Protein AF-A0A2I0TLX4-F1 (afdb_monomer)

Sequence (152 aa):
MQGEEGPPSLEYIQAKDLFPPKELVKEEESLQVPFTVLQGEGVEYLGHANDAVIAISNYRLHIKFKDSVINQCQEWLKRLTRAIARPAKPEDLFAFAYHAWCLGVCVDEEDQHAHLCRPGDHVRYRFEMELVRMGFDLQNVWRVSDINNNYK

Foldseek 3Di:
DDDDPDDPPDPPCDVCNVPPFADEDEPDPPDDDPDDADVVKHWNYWYDDPFWIWIDIPVDIDTGGVDDDVVVVVVVVVVVCVVPPDPPDPCPDPVNVVLVVCVVPPPDDPDVVNVVVDDDPVVVVVVVVVCVVVPPDCPPDDHDDCPCVVPD

Organism: NCBI:txid1758121

Mean predicted aligned error: 15.26 Å

Nearest PDB structures (foldseek):
  3oc4-assembly1_B  TM=7.890E-01  e=1.743E+00  Enterococcus faecalis
  3oc4-assembly1_A  TM=7.783E-01  e=1.743E+00  Enterococcus faecalis
  8bja-assembly1_B  TM=5.490E-01  e=3.269E+00  Homo sapiens
  6yj6-assembly1_C  TM=4.008E-01  e=5.077E+00  Saccharomyces cerevisiae

pLDDT: mean 80.22, std 14.02, range [38.22, 96.25]

InterPro domains:
  IPR010569 Myotubularin-like, phosphatase domain [PS51339] (121-152)
  IPR030564 Myotubularin [PTHR10807] (71-152)

Secondary structure (DSSP, 8-state):
--------------HHHHSPPPPPEESSTT---SSPPPTT--EEEEEEETTEEEEEESS-EEEEESS--HHHHHHHHHHHHHHSSPPSSGGGSHHHHHHHHHHHH-SS---TTGGGSS-SHHHHHHHHHHHHHTT--TTTT----GGGTT--

Solvent-accessible surface area (backbone atoms only — not comparable to full-atom values): 9915 Å² total; per-residue (Å²): 141,80,83,84,81,72,79,88,86,67,82,81,77,48,72,58,77,80,53,64,71,63,74,65,44,58,78,48,91,87,68,70,82,93,63,88,73,56,94,93,47,38,56,40,38,38,41,80,45,101,61,29,40,40,36,34,36,85,79,46,80,46,76,48,49,78,69,88,52,75,68,56,59,55,50,48,51,52,51,49,55,60,72,72,43,79,67,92,46,78,69,72,36,66,69,46,53,50,50,53,47,49,69,74,71,50,88,85,60,92,53,74,73,59,62,78,77,49,90,53,70,70,57,54,51,51,53,55,52,48,41,56,75,73,64,60,50,63,88,83,82,45,76,92,73,72,72,56,76,78,79,100

Structure (mmCIF, N/CA/C/O backbone):
data_AF-A0A2I0TLX4-F1
#
_entry.id   AF-A0A2I0TLX4-F1
#
loop_
_atom_site.group_PDB
_atom_site.id
_atom_site.type_symbol
_atom_site.label_atom_id
_atom_site.label_alt_id
_atom_site.label_comp_id
_atom_site.label_asym_id
_atom_site.label_entity_id
_atom_site.label_seq_id
_atom_site.pdbx_PDB_ins_code
_atom_site.Cartn_x
_atom_site.Cartn_y
_atom_site.Cartn_z
_atom_site.occupancy
_atom_site.B_iso_or_equiv
_atom_site.auth_seq_id
_atom_site.auth_comp_id
_atom_site.auth_asym_id
_atom_site.auth_atom_id
_atom_site.pdbx_PDB_model_num
ATOM 1 N N . MET A 1 1 ? -41.597 29.242 -37.582 1.00 40.78 1 MET A N 1
ATOM 2 C CA . MET A 1 1 ? -40.617 29.276 -36.479 1.00 40.78 1 MET A CA 1
ATOM 3 C C . MET A 1 1 ? -40.991 28.163 -35.518 1.00 40.78 1 MET A C 1
ATOM 5 O O . MET A 1 1 ? -41.869 28.358 -34.693 1.00 40.78 1 MET A O 1
A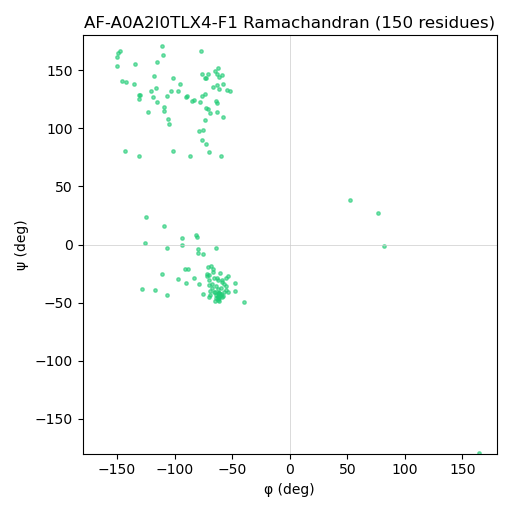TOM 9 N N . GLN A 1 2 ? -40.436 26.972 -35.728 1.00 38.22 2 GLN A N 1
ATOM 10 C CA . GLN A 1 2 ? -40.539 25.849 -34.797 1.00 38.22 2 GLN A CA 1
ATOM 11 C C . GLN A 1 2 ? -39.144 25.685 -34.205 1.00 38.22 2 GLN A C 1
ATOM 13 O O . GLN A 1 2 ? -38.181 25.554 -34.956 1.00 38.22 2 GLN A O 1
ATOM 18 N N . GLY A 1 3 ? -39.042 25.844 -32.886 1.00 46.47 3 GLY A N 1
ATOM 19 C CA . GLY A 1 3 ? -37.812 25.602 -32.147 1.00 46.47 3 GLY A CA 1
ATOM 20 C C . GLY A 1 3 ? -37.578 24.102 -32.055 1.00 46.47 3 GLY A C 1
ATOM 21 O O . GLY A 1 3 ? -38.491 23.358 -31.704 1.00 46.47 3 GLY A O 1
ATOM 22 N N . GLU A 1 4 ? -36.375 23.671 -32.408 1.00 44.84 4 GLU A N 1
ATOM 23 C CA . GLU A 1 4 ? -35.918 22.309 -32.171 1.00 44.84 4 GLU A CA 1
ATOM 24 C C . GLU A 1 4 ? -35.626 22.153 -30.671 1.00 44.84 4 GLU A C 1
ATOM 26 O O . GLU A 1 4 ? -34.650 22.699 -30.156 1.00 44.84 4 GLU A O 1
ATOM 31 N N . GLU A 1 5 ? -36.485 21.427 -29.953 1.00 53.31 5 GLU A N 1
ATOM 32 C CA . GLU A 1 5 ? -36.128 20.863 -28.650 1.00 53.31 5 GLU A CA 1
ATOM 33 C C . GLU A 1 5 ? -35.213 19.658 -28.900 1.00 53.31 5 GLU A C 1
ATOM 35 O O . GLU A 1 5 ? -35.663 18.564 -29.245 1.00 53.31 5 GLU A O 1
ATOM 40 N N . GLY A 1 6 ? -33.902 19.878 -28.780 1.00 55.94 6 GLY A N 1
ATOM 41 C CA . GLY A 1 6 ? -32.932 18.788 -28.701 1.00 55.94 6 GLY A CA 1
ATOM 42 C C . GLY A 1 6 ? -33.185 17.924 -27.454 1.00 55.94 6 GLY A C 1
ATOM 43 O O . GLY A 1 6 ? -33.700 18.428 -26.453 1.00 55.94 6 GLY A O 1
ATOM 44 N N . PRO A 1 7 ? -32.839 16.624 -27.480 1.00 51.38 7 PRO A N 1
ATOM 45 C CA . PRO A 1 7 ? -33.077 15.739 -26.345 1.00 51.38 7 PRO A CA 1
ATOM 46 C C . PRO A 1 7 ? -32.270 16.211 -25.122 1.00 51.38 7 PRO A C 1
ATOM 48 O O . PRO A 1 7 ? -31.156 16.718 -25.288 1.00 51.38 7 PRO A O 1
ATOM 51 N N . PRO A 1 8 ? -32.779 16.041 -23.887 1.00 50.00 8 PRO A N 1
ATOM 52 C CA . PRO A 1 8 ? -32.067 16.460 -22.689 1.00 50.00 8 PRO A CA 1
ATOM 53 C C . PRO A 1 8 ? -30.893 15.505 -22.435 1.00 50.00 8 PRO A C 1
ATOM 55 O O . PRO A 1 8 ? -31.016 14.526 -21.707 1.00 50.00 8 PRO A O 1
ATOM 58 N N . SER A 1 9 ? -29.737 15.761 -23.051 1.00 61.06 9 SER A N 1
ATOM 59 C CA . SER A 1 9 ? -28.506 15.014 -22.781 1.00 61.06 9 SER A CA 1
ATOM 60 C C . SER A 1 9 ? -27.765 15.635 -21.597 1.00 61.06 9 SER A C 1
ATOM 62 O O . SER A 1 9 ? -26.774 16.345 -21.755 1.00 61.06 9 SER A O 1
ATOM 64 N N . LEU A 1 10 ? -28.266 15.373 -20.399 1.00 55.44 10 LEU A N 1
ATOM 65 C CA . LEU A 1 10 ? -27.486 15.439 -19.168 1.00 55.44 10 LEU A CA 1
ATOM 66 C C . LEU A 1 10 ? -27.994 14.306 -18.285 1.00 55.44 10 LEU A C 1
ATOM 68 O O . LEU A 1 10 ? -28.835 14.496 -17.409 1.00 55.44 10 LEU A O 1
ATOM 72 N N . GLU A 1 11 ? -27.511 13.094 -18.552 1.00 60.41 11 GLU A N 1
ATOM 73 C CA . GLU A 1 11 ? -27.545 12.054 -17.532 1.00 60.41 11 GLU A CA 1
ATOM 74 C C . GLU A 1 11 ? -26.778 12.601 -16.324 1.00 60.41 11 GLU A C 1
ATOM 76 O O . GLU A 1 11 ? -25.568 12.825 -16.375 1.00 60.41 11 GLU A O 1
ATOM 81 N N . TYR A 1 12 ? -27.506 12.897 -15.249 1.00 62.47 12 TYR A N 1
ATOM 82 C CA . TYR A 1 12 ? -26.925 13.271 -13.968 1.00 62.47 12 TYR A CA 1
ATOM 83 C C . TYR A 1 12 ? -26.272 12.028 -13.368 1.00 62.47 12 TYR A C 1
ATOM 85 O O . TYR A 1 12 ? -26.858 11.365 -12.515 1.00 62.47 12 TYR A O 1
ATOM 93 N N . ILE A 1 13 ? -25.071 11.692 -13.837 1.00 62.94 13 ILE A N 1
ATOM 94 C CA . ILE A 1 13 ? -24.266 10.637 -13.231 1.00 62.94 13 ILE A CA 1
ATOM 95 C C . ILE A 1 13 ? -23.942 11.098 -11.809 1.00 62.94 13 ILE A C 1
ATOM 97 O O . ILE A 1 13 ? -23.251 12.102 -11.608 1.00 62.94 13 ILE A O 1
ATOM 101 N N . GLN A 1 14 ? -24.470 10.400 -10.805 1.00 65.31 14 GLN A N 1
ATOM 102 C CA . GLN A 1 14 ? -24.154 10.720 -9.422 1.00 65.31 14 GLN A CA 1
ATOM 103 C C . GLN A 1 14 ? -22.747 10.196 -9.122 1.00 65.31 14 GLN A C 1
ATOM 105 O O . GLN A 1 14 ? -22.336 9.156 -9.626 1.00 65.31 14 GLN A O 1
ATOM 110 N N . ALA A 1 15 ? -21.988 10.881 -8.263 1.00 67.25 15 ALA A N 1
ATOM 111 C CA . ALA A 1 15 ? -20.629 10.446 -7.917 1.00 67.25 15 ALA A CA 1
ATOM 112 C C . ALA A 1 15 ? -20.576 8.996 -7.382 1.00 67.25 15 ALA A C 1
ATOM 114 O O . ALA A 1 15 ? -19.595 8.295 -7.608 1.00 67.25 15 ALA A O 1
ATOM 115 N N . LYS A 1 16 ? -21.657 8.528 -6.739 1.00 67.31 16 LYS A N 1
ATOM 116 C CA . LYS A 1 16 ? -21.827 7.135 -6.286 1.00 67.31 16 LYS A CA 1
ATOM 117 C C . LYS A 1 16 ? -21.942 6.117 -7.432 1.00 67.31 16 LYS A C 1
ATOM 119 O O . LYS A 1 16 ? -21.666 4.947 -7.214 1.00 67.31 16 LYS A O 1
ATOM 124 N N . ASP A 1 17 ? -22.362 6.555 -8.618 1.00 71.75 17 ASP A N 1
ATOM 125 C CA . ASP A 1 17 ? -22.519 5.705 -9.801 1.00 71.75 17 ASP A CA 1
ATOM 126 C C . ASP A 1 17 ? -21.168 5.540 -10.520 1.00 71.75 17 ASP A C 1
ATOM 128 O O . ASP A 1 17 ? -20.904 4.503 -11.120 1.00 71.75 17 ASP A O 1
ATOM 132 N N . LEU A 1 18 ? -20.278 6.538 -10.405 1.00 73.19 18 LEU A N 1
ATOM 133 C CA . LEU A 1 18 ? -18.884 6.455 -10.867 1.00 73.19 18 LEU A CA 1
ATOM 134 C C . LEU A 1 18 ? -17.991 5.677 -9.897 1.00 73.19 18 LEU A C 1
ATOM 136 O O . LEU A 1 18 ? -17.052 5.007 -10.320 1.00 73.19 18 LEU A O 1
ATOM 140 N N . PHE 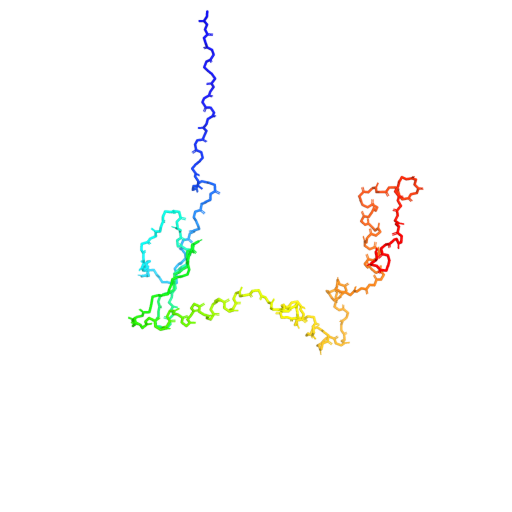A 1 19 ? -18.274 5.784 -8.598 1.00 71.69 19 PHE A N 1
ATOM 141 C CA . PHE A 1 19 ? -17.491 5.170 -7.531 1.00 71.69 19 PHE A CA 1
ATOM 142 C C . PHE A 1 19 ? -18.426 4.429 -6.568 1.00 71.69 19 PHE A C 1
ATOM 144 O O . PHE A 1 19 ? -18.728 4.946 -5.485 1.00 71.69 19 PHE A O 1
ATOM 151 N N . PRO A 1 20 ? -18.921 3.239 -6.956 1.00 78.06 20 PRO A N 1
ATOM 152 C CA . PRO A 1 20 ? -19.797 2.459 -6.097 1.00 78.06 20 PRO A CA 1
ATOM 153 C C . PRO A 1 20 ? -19.058 2.075 -4.804 1.00 78.06 20 PRO A C 1
ATOM 155 O O . PRO A 1 20 ? -17.909 1.622 -4.870 1.00 78.06 20 PRO A O 1
ATOM 158 N N . PRO A 1 21 ? -19.684 2.244 -3.622 1.00 79.44 21 PRO A N 1
ATOM 159 C CA . PRO A 1 21 ? -19.119 1.754 -2.374 1.00 79.44 21 PRO A CA 1
ATOM 160 C C . PRO A 1 21 ? -18.901 0.247 -2.465 1.00 79.44 21 PRO A C 1
ATOM 162 O O . PRO A 1 21 ? -19.763 -0.478 -2.968 1.00 79.44 21 PRO A O 1
ATOM 165 N N . LYS A 1 22 ? -17.765 -0.233 -1.955 1.00 86.88 22 LYS A N 1
ATOM 166 C CA . LYS A 1 22 ? -17.573 -1.673 -1.796 1.00 86.88 22 LYS A CA 1
ATOM 167 C C . LYS A 1 22 ? -18.572 -2.214 -0.781 1.00 86.88 22 LYS A C 1
ATOM 169 O O . LYS A 1 22 ? -18.961 -1.516 0.157 1.00 86.88 22 LYS A O 1
ATOM 174 N N . GLU A 1 23 ? -18.964 -3.463 -0.979 1.00 90.94 23 GLU A N 1
ATOM 175 C CA . GLU A 1 23 ? -19.798 -4.174 -0.022 1.00 90.94 23 GLU A CA 1
ATOM 176 C C . GLU A 1 23 ? -19.051 -4.336 1.308 1.00 90.94 23 GLU A C 1
ATOM 178 O O . GLU A 1 23 ? -17.852 -4.625 1.333 1.00 90.94 23 GLU A O 1
ATOM 183 N N . LEU A 1 24 ? -19.760 -4.113 2.413 1.00 94.31 24 LEU A N 1
ATOM 184 C CA . LEU A 1 24 ? -19.207 -4.260 3.752 1.00 94.31 24 LEU A CA 1
ATOM 185 C C . LEU A 1 24 ? -19.016 -5.743 4.070 1.00 94.31 24 LEU A C 1
ATOM 187 O O . LEU A 1 24 ? -19.989 -6.482 4.204 1.00 94.31 24 LEU A O 1
ATOM 191 N N . VAL A 1 25 ? -17.769 -6.151 4.285 1.00 96.19 25 VAL A N 1
ATOM 192 C CA . VAL A 1 25 ? -17.435 -7.487 4.784 1.00 96.19 25 VAL A CA 1
ATOM 193 C C . VAL A 1 25 ? -17.392 -7.463 6.309 1.00 96.19 25 VAL A C 1
ATOM 195 O O . VAL A 1 25 ? -16.688 -6.645 6.905 1.00 96.19 25 VAL A O 1
ATOM 198 N N . LYS A 1 26 ? -18.130 -8.369 6.954 1.00 95.88 26 LYS A N 1
ATOM 199 C CA . LYS A 1 26 ? -18.105 -8.558 8.409 1.00 95.88 26 LYS A CA 1
ATOM 200 C C . LYS A 1 26 ? -17.577 -9.946 8.754 1.00 95.88 26 LYS A C 1
ATOM 202 O O . LYS A 1 26 ? -18.030 -10.926 8.173 1.00 95.88 26 LYS A O 1
ATOM 207 N N . GLU A 1 27 ? -16.677 -10.034 9.730 1.00 94.31 27 GLU A N 1
ATOM 208 C CA . GLU A 1 27 ? -16.272 -11.326 10.312 1.00 94.31 27 GLU A CA 1
ATOM 209 C C . GLU A 1 27 ? -17.417 -11.990 11.094 1.00 94.31 27 GLU A C 1
ATOM 211 O O . GLU A 1 27 ? -17.552 -13.210 11.081 1.00 94.31 27 GLU A O 1
ATOM 216 N N . GLU A 1 28 ? -18.264 -11.185 11.744 1.00 91.94 28 GLU A N 1
ATOM 217 C CA . GLU A 1 28 ? -19.448 -11.636 12.478 1.00 91.94 28 GLU A CA 1
ATOM 218 C C . GLU A 1 28 ? -20.656 -10.743 12.172 1.00 91.94 28 GLU A C 1
ATOM 220 O O . GLU A 1 28 ? -20.559 -9.514 12.175 1.00 91.94 28 GLU A O 1
ATOM 225 N N . GLU A 1 29 ? -21.830 -11.348 11.982 1.00 92.44 29 GLU A N 1
ATOM 226 C CA . GLU A 1 29 ? -23.066 -10.626 11.633 1.00 92.44 29 GLU A CA 1
ATOM 227 C C . GLU A 1 29 ? -23.515 -9.641 12.731 1.00 92.44 29 GLU A C 1
ATOM 229 O O . GLU A 1 29 ? -24.123 -8.602 12.462 1.00 92.44 29 GLU A O 1
ATOM 234 N N . SER A 1 30 ? -23.167 -9.952 13.982 1.00 92.25 30 SER A N 1
ATOM 235 C CA . SER A 1 30 ? -23.468 -9.149 15.170 1.00 92.25 30 SER A CA 1
ATOM 236 C C . SER A 1 30 ? -22.732 -7.800 15.188 1.00 92.25 30 SER A C 1
ATOM 238 O O . SER A 1 30 ? -23.176 -6.870 15.870 1.00 92.25 30 SER A O 1
ATOM 240 N N . LEU A 1 31 ? -21.632 -7.666 14.434 1.00 93.38 31 LEU A N 1
ATOM 241 C CA . LEU A 1 31 ? -20.790 -6.476 14.436 1.00 93.38 31 LEU A CA 1
ATOM 242 C C . LEU A 1 31 ? -21.518 -5.260 13.859 1.00 93.38 31 LEU A C 1
ATOM 244 O O . LEU A 1 31 ? -22.151 -5.294 12.797 1.00 93.38 31 LEU A O 1
ATOM 248 N N . GLN A 1 32 ? -21.357 -4.144 14.568 1.00 93.44 32 GLN A N 1
ATOM 249 C CA . GLN A 1 32 ? -21.895 -2.840 14.204 1.00 93.44 32 GLN A CA 1
ATOM 250 C C . GLN A 1 32 ? -20.761 -1.846 13.989 1.00 93.44 32 GLN A C 1
ATOM 252 O O . GLN A 1 32 ? -19.750 -1.875 14.697 1.00 93.44 32 GLN A O 1
ATOM 257 N N . VAL A 1 33 ? -20.952 -0.934 13.035 1.00 93.81 33 VAL A N 1
ATOM 258 C CA . VAL A 1 33 ? -19.994 0.143 12.778 1.00 93.81 33 VAL A CA 1
ATOM 259 C C . VAL A 1 33 ? -19.904 1.035 14.028 1.00 93.81 33 VAL A C 1
ATOM 261 O O . VAL A 1 33 ? -20.918 1.585 14.457 1.00 93.81 33 VAL A O 1
ATOM 264 N N . PRO A 1 34 ? -18.715 1.203 14.638 1.00 91.94 34 PRO A N 1
ATOM 265 C CA . PRO A 1 34 ? -18.586 1.865 15.938 1.00 91.94 34 PRO A CA 1
ATOM 266 C C . PRO A 1 34 ? -18.570 3.404 15.888 1.00 91.94 34 PRO A C 1
ATOM 268 O O . PRO A 1 34 ? -18.293 4.040 16.906 1.00 91.94 34 PRO A O 1
ATOM 271 N N . PHE A 1 35 ? -18.837 4.010 14.731 1.00 92.50 35 PHE A N 1
ATOM 272 C CA . PHE A 1 35 ? -18.783 5.453 14.500 1.00 92.50 35 PHE A CA 1
ATOM 273 C C . PHE A 1 35 ? -19.774 5.881 13.419 1.00 92.50 35 PHE A C 1
ATOM 275 O O . PHE A 1 35 ? -20.200 5.088 12.583 1.00 92.50 35 PHE A O 1
ATOM 282 N N . THR A 1 36 ? -20.087 7.173 13.397 1.00 95.06 36 THR A N 1
ATOM 283 C CA . THR A 1 36 ? -20.844 7.784 12.304 1.00 95.06 36 THR A CA 1
ATOM 284 C C . THR A 1 36 ? -19.940 7.983 11.089 1.00 95.06 36 THR A C 1
ATOM 286 O O . THR A 1 36 ? -18.858 8.573 11.209 1.00 95.06 36 THR A O 1
ATOM 289 N N . VAL A 1 37 ? -20.380 7.496 9.928 1.00 93.44 37 VAL A N 1
ATOM 290 C CA . VAL A 1 37 ? -19.686 7.674 8.643 1.00 93.44 37 VAL A CA 1
ATOM 291 C C . VAL A 1 37 ? -19.822 9.110 8.131 1.00 93.44 37 VAL A C 1
ATOM 293 O O . VAL A 1 37 ? -20.857 9.752 8.314 1.00 93.44 37 VAL A O 1
ATOM 296 N N . LEU A 1 38 ? -18.765 9.624 7.504 1.00 92.56 38 LEU A N 1
ATOM 297 C CA . LEU A 1 38 ? -18.774 10.904 6.796 1.00 92.56 38 LEU A CA 1
ATOM 298 C C . LEU A 1 38 ? -19.474 10.782 5.431 1.00 92.56 38 LEU A C 1
ATOM 300 O O . LEU A 1 38 ? -19.710 9.689 4.917 1.00 92.56 38 LEU A O 1
ATOM 304 N N . GLN A 1 39 ? -19.790 11.916 4.804 1.00 87.69 39 GLN A N 1
ATOM 305 C CA . GLN A 1 39 ? -20.352 11.914 3.453 1.00 87.69 39 GLN A CA 1
ATOM 306 C C . GLN A 1 39 ? -19.340 11.336 2.450 1.00 87.69 39 GLN A C 1
ATOM 308 O O . GLN A 1 39 ? -18.222 11.831 2.337 1.00 87.69 39 GLN A O 1
ATOM 313 N N . GLY A 1 40 ? -19.745 10.289 1.724 1.00 86.75 40 GLY A N 1
ATOM 314 C CA . GLY A 1 40 ? -18.870 9.551 0.803 1.00 86.75 40 GLY A CA 1
ATOM 315 C C . GLY A 1 40 ? -17.975 8.504 1.478 1.00 86.75 40 GLY A C 1
ATOM 316 O O . GLY A 1 40 ? -17.238 7.802 0.786 1.00 86.75 40 GLY A O 1
ATOM 317 N N . GLU A 1 41 ? -18.046 8.364 2.804 1.00 92.06 41 GLU A N 1
ATOM 318 C CA . GLU A 1 41 ? -17.344 7.308 3.526 1.00 92.06 41 GLU A CA 1
ATOM 319 C C . GLU A 1 41 ? -18.157 6.004 3.500 1.00 92.06 41 GLU A C 1
ATOM 321 O O . GLU A 1 41 ? -19.311 5.968 3.925 1.00 92.06 41 GLU A O 1
ATOM 326 N N . GLY A 1 42 ? -17.536 4.925 3.025 1.00 92.19 42 GLY A N 1
ATOM 327 C CA . GLY A 1 42 ? -18.076 3.567 3.043 1.00 92.19 42 GLY A CA 1
ATOM 328 C C . GLY A 1 42 ? -17.179 2.657 3.874 1.00 92.19 42 GLY A C 1
ATOM 329 O O . GLY A 1 42 ? -15.969 2.617 3.650 1.00 92.19 42 GLY A O 1
ATOM 330 N N . VAL A 1 43 ? -17.754 1.946 4.848 1.00 94.88 43 VAL A N 1
ATOM 331 C CA . VAL A 1 43 ? -17.025 0.926 5.617 1.00 94.88 43 VAL A CA 1
ATOM 332 C C . VAL A 1 43 ? -16.923 -0.333 4.764 1.00 94.88 43 VAL A C 1
ATOM 334 O O . VAL A 1 43 ? -17.941 -0.862 4.334 1.00 94.88 43 VAL A O 1
ATOM 337 N N . GLU A 1 44 ? -15.700 -0.790 4.522 1.00 95.25 44 GLU A N 1
ATOM 338 C CA . GLU A 1 44 ? -15.396 -1.950 3.680 1.00 95.25 44 GLU A CA 1
ATOM 339 C C . GLU A 1 44 ? -15.191 -3.219 4.520 1.00 95.25 44 GLU A C 1
ATOM 341 O O . GLU A 1 44 ? -15.485 -4.317 4.056 1.00 95.25 44 GLU A O 1
ATOM 346 N N . TYR A 1 45 ? -14.709 -3.081 5.763 1.00 96.12 45 TYR A N 1
ATOM 347 C CA . TYR A 1 45 ? -14.410 -4.219 6.634 1.00 96.12 45 TYR A CA 1
ATOM 348 C C . TYR A 1 45 ? -14.762 -3.963 8.100 1.00 96.12 45 TYR A C 1
ATOM 350 O O . TYR A 1 45 ? -14.468 -2.889 8.632 1.00 96.12 45 TYR A O 1
ATOM 358 N N . LEU A 1 46 ? -15.309 -4.981 8.765 1.00 96.25 46 LEU A N 1
ATOM 359 C CA . LEU A 1 46 ? -15.482 -5.067 10.214 1.00 96.25 46 LEU A CA 1
ATOM 360 C C . LEU A 1 46 ? -14.964 -6.407 10.735 1.00 96.25 46 LEU A C 1
ATOM 362 O O . LEU A 1 46 ? -15.400 -7.462 10.279 1.00 96.25 46 LEU A O 1
ATOM 366 N N . GLY A 1 47 ? -14.104 -6.350 11.748 1.00 94.19 47 GLY A N 1
ATOM 367 C CA . GLY A 1 47 ? -13.556 -7.538 12.391 1.00 94.19 47 GLY A CA 1
ATOM 368 C C . GLY A 1 47 ? -13.272 -7.355 13.873 1.00 94.19 47 GLY A C 1
ATOM 369 O O . GLY A 1 47 ? -13.246 -6.234 14.399 1.00 94.19 47 GLY A O 1
ATOM 370 N N . HIS A 1 48 ? -13.047 -8.475 14.546 1.00 89.38 48 HIS A N 1
ATOM 371 C CA . HIS A 1 48 ? -12.632 -8.523 15.935 1.00 89.38 48 HIS A CA 1
ATOM 372 C C . HIS A 1 48 ? -11.111 -8.644 16.052 1.00 89.38 48 HIS A C 1
ATOM 374 O O . HIS A 1 48 ? -10.446 -9.415 15.372 1.00 89.38 48 HIS A O 1
ATOM 380 N N . ALA A 1 49 ? -10.555 -7.901 17.000 1.00 83.06 49 ALA A N 1
ATOM 381 C CA . ALA A 1 49 ? -9.283 -8.223 17.625 1.00 83.06 49 ALA A CA 1
ATOM 382 C C . ALA A 1 49 ? -9.556 -8.645 19.075 1.00 83.06 49 ALA A C 1
ATOM 384 O O . ALA A 1 49 ? -10.622 -8.331 19.609 1.00 83.06 49 ALA A O 1
ATOM 385 N N . ASN A 1 50 ? -8.595 -9.310 19.729 1.00 81.69 50 ASN A N 1
ATOM 386 C CA . ASN A 1 50 ? -8.751 -9.851 21.092 1.00 81.69 50 ASN A CA 1
ATOM 387 C C . ASN A 1 50 ? -9.532 -8.906 22.034 1.00 81.69 50 ASN A C 1
ATOM 389 O O . ASN A 1 50 ? -10.549 -9.297 22.617 1.00 81.69 50 ASN A O 1
ATOM 393 N N . ASP A 1 51 ? -9.135 -7.629 22.068 1.00 84.94 51 ASP A N 1
ATOM 394 C CA . ASP A 1 51 ? -9.743 -6.597 22.916 1.00 84.94 51 ASP A CA 1
ATOM 395 C C . ASP A 1 51 ? -10.233 -5.369 22.142 1.00 84.94 51 ASP A C 1
ATOM 397 O O . ASP A 1 51 ? -10.366 -4.283 22.710 1.00 84.94 51 ASP A O 1
ATOM 401 N N . ALA A 1 52 ? -10.514 -5.512 20.845 1.00 86.75 52 ALA A N 1
ATOM 402 C CA . ALA A 1 52 ? -11.000 -4.401 20.036 1.00 86.75 52 ALA A CA 1
ATOM 403 C C . ALA A 1 52 ? -11.935 -4.834 18.904 1.00 86.75 52 ALA A C 1
ATOM 405 O O . ALA A 1 52 ? -12.006 -5.995 18.516 1.00 86.75 52 ALA A O 1
ATOM 406 N N . VAL A 1 53 ? -12.640 -3.857 18.352 1.00 90.81 53 VAL A N 1
ATOM 407 C CA . VAL A 1 53 ? -13.288 -3.947 17.045 1.00 90.81 53 VAL A CA 1
ATOM 408 C C . VAL A 1 53 ? -12.474 -3.098 16.079 1.00 90.81 53 VAL A C 1
ATOM 410 O O . VAL A 1 53 ? -12.197 -1.929 16.364 1.00 90.81 53 VAL A O 1
ATOM 413 N N . ILE A 1 54 ? -12.085 -3.685 14.952 1.00 91.94 54 ILE A N 1
ATOM 414 C CA . ILE A 1 54 ? -11.402 -2.997 13.860 1.00 91.94 54 ILE A CA 1
ATOM 415 C C . ILE A 1 54 ? -12.417 -2.748 12.752 1.00 91.94 54 ILE A C 1
ATOM 417 O O . ILE A 1 54 ? -13.150 -3.644 12.343 1.00 91.94 54 ILE A O 1
ATOM 421 N N . ALA A 1 55 ? -12.441 -1.519 12.259 1.00 94.38 55 ALA A N 1
ATOM 422 C CA . ALA A 1 55 ? -13.271 -1.103 11.147 1.00 94.38 55 ALA A CA 1
ATOM 423 C C . ALA A 1 55 ? -12.403 -0.369 10.123 1.00 94.38 55 ALA A C 1
ATOM 425 O O . ALA A 1 55 ? -11.670 0.557 10.480 1.00 94.38 55 ALA A O 1
ATOM 426 N N . ILE A 1 56 ? -12.486 -0.774 8.860 1.00 94.31 56 ILE A N 1
ATOM 427 C CA . ILE A 1 56 ? -11.756 -0.151 7.752 1.00 94.31 56 ILE A CA 1
ATOM 428 C C . ILE A 1 56 ? -12.783 0.465 6.816 1.00 94.31 56 ILE A C 1
ATOM 430 O O . ILE A 1 56 ? -13.664 -0.234 6.321 1.00 94.31 56 ILE A O 1
ATOM 434 N N . SER A 1 57 ? -12.675 1.766 6.577 1.00 94.25 57 SER A N 1
ATOM 435 C CA . SER A 1 57 ? -13.415 2.467 5.531 1.00 94.25 57 SER A CA 1
ATOM 436 C C . SER A 1 57 ? -12.482 2.927 4.418 1.00 94.25 57 SER A C 1
ATOM 438 O O . SER A 1 57 ? -11.258 2.926 4.564 1.00 94.25 57 SER A O 1
ATOM 440 N N . ASN A 1 58 ? -13.069 3.400 3.324 1.00 90.69 58 ASN A N 1
ATOM 441 C CA . ASN A 1 58 ? -12.351 4.109 2.262 1.00 90.69 58 ASN A CA 1
ATOM 442 C C . ASN A 1 58 ? -11.720 5.447 2.717 1.00 90.69 58 ASN A C 1
ATOM 444 O O . ASN A 1 58 ? -11.055 6.108 1.921 1.00 90.69 58 ASN A O 1
ATOM 448 N N . TYR A 1 59 ? -11.930 5.860 3.972 1.00 90.69 59 TYR A N 1
ATOM 449 C CA . TYR A 1 59 ? -11.397 7.096 4.542 1.00 90.6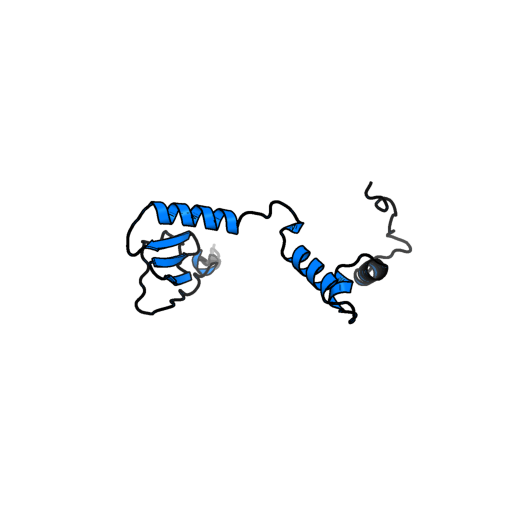9 59 TYR A CA 1
ATOM 450 C C . TYR A 1 59 ? -10.440 6.857 5.718 1.00 90.69 59 TYR A C 1
ATOM 452 O O . TYR A 1 59 ? -9.438 7.561 5.851 1.00 90.69 59 TYR A O 1
ATOM 460 N N . ARG A 1 60 ? -10.728 5.887 6.596 1.00 90.88 60 ARG A N 1
ATOM 461 C CA . ARG A 1 60 ? -9.972 5.676 7.838 1.00 90.88 60 ARG A CA 1
ATOM 462 C C . ARG A 1 60 ? -9.951 4.224 8.290 1.00 90.88 60 ARG A C 1
ATOM 464 O O . ARG A 1 60 ? -10.891 3.460 8.095 1.00 90.88 60 ARG A O 1
ATOM 471 N N . LEU A 1 61 ? -8.891 3.901 9.019 1.00 88.69 61 LEU A N 1
ATOM 472 C CA . LEU A 1 61 ? -8.861 2.779 9.944 1.00 88.69 61 LEU A CA 1
ATOM 473 C C . LEU A 1 61 ? -9.333 3.262 11.319 1.00 88.69 61 LEU A C 1
ATOM 475 O O . LEU A 1 61 ? -8.790 4.224 11.864 1.00 88.69 61 LEU A O 1
ATOM 479 N N . HIS A 1 62 ? -10.310 2.574 11.897 1.00 88.25 62 HIS A N 1
ATOM 480 C CA . HIS A 1 62 ? -10.808 2.830 13.240 1.00 88.25 62 HIS A CA 1
ATOM 481 C C . HIS A 1 62 ? -10.638 1.586 14.111 1.00 88.25 62 HIS A C 1
ATOM 483 O O . HIS A 1 62 ? -11.022 0.486 13.720 1.00 88.25 62 HIS A O 1
ATOM 489 N N . ILE A 1 63 ? -10.091 1.771 15.311 1.00 87.38 63 ILE A N 1
ATOM 490 C CA . ILE A 1 63 ? -9.902 0.704 16.294 1.00 87.38 63 ILE A CA 1
ATOM 491 C C . ILE A 1 63 ? -10.623 1.123 17.573 1.00 87.38 63 ILE A C 1
ATOM 493 O O . ILE A 1 63 ? -10.238 2.104 18.211 1.00 87.38 63 ILE A O 1
ATOM 497 N N . LYS A 1 64 ? -11.674 0.386 17.941 1.00 85.69 64 LYS A N 1
ATOM 498 C CA . LYS A 1 64 ? -12.426 0.592 19.181 1.00 85.69 64 LYS A CA 1
ATOM 499 C C . LYS A 1 64 ? -12.059 -0.491 20.184 1.00 85.69 64 LYS A C 1
ATOM 501 O O . LYS A 1 64 ? -12.525 -1.619 20.062 1.00 85.69 64 LYS A O 1
ATOM 506 N N . PHE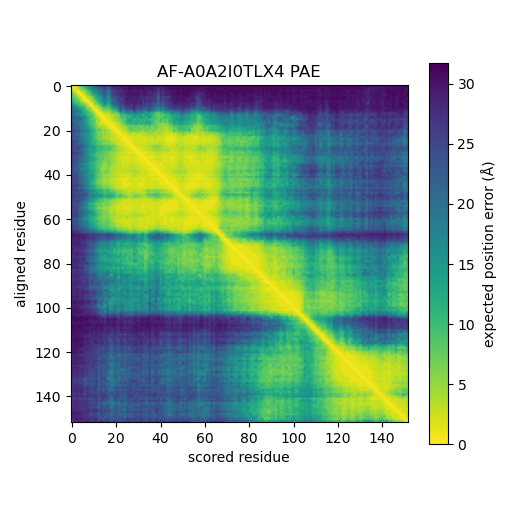 A 1 65 ? -11.248 -0.143 21.175 1.00 84.00 65 PHE A N 1
ATOM 507 C CA . PHE A 1 65 ? -10.921 -1.043 22.281 1.00 84.00 65 PHE A CA 1
ATOM 508 C C . PHE A 1 65 ? -12.124 -1.244 23.210 1.00 84.00 65 PHE A C 1
ATOM 510 O O . PHE A 1 65 ? -12.919 -0.319 23.399 1.00 84.00 65 PHE A O 1
ATOM 517 N N . LYS A 1 66 ? -12.250 -2.444 23.790 1.00 80.38 66 LYS A N 1
ATOM 518 C CA . LYS A 1 66 ? -13.237 -2.745 24.844 1.00 80.38 66 LYS A CA 1
ATOM 519 C C . LYS A 1 66 ? -13.013 -1.837 26.057 1.00 80.38 66 LYS A C 1
ATOM 521 O O . LYS A 1 66 ? -13.965 -1.236 26.546 1.00 80.38 66 LYS A O 1
ATOM 526 N N . ASP A 1 67 ? -11.746 -1.650 26.428 1.00 78.44 67 ASP A N 1
ATOM 527 C CA . ASP A 1 67 ? -11.309 -0.722 27.468 1.00 78.44 67 ASP A CA 1
ATOM 528 C C . ASP A 1 67 ? -10.577 0.471 26.842 1.00 78.44 67 ASP A C 1
ATOM 530 O O . ASP A 1 67 ? -9.513 0.344 26.230 1.00 78.44 67 ASP A O 1
ATOM 534 N N . SER A 1 68 ? -11.165 1.662 26.969 1.00 67.06 68 SER A N 1
ATOM 535 C CA . SER A 1 68 ? -10.649 2.879 26.341 1.00 67.06 68 SER A CA 1
ATOM 536 C C . SER A 1 68 ? -9.431 3.428 27.088 1.00 67.06 68 SER A C 1
ATOM 538 O O . SER A 1 68 ? -9.558 4.304 27.945 1.00 67.06 68 SER A O 1
ATOM 540 N N . VAL A 1 69 ? -8.230 2.989 26.707 1.00 65.69 69 VAL A N 1
ATOM 541 C CA . VAL A 1 69 ? -6.986 3.679 27.074 1.00 65.69 69 VAL A CA 1
ATOM 542 C C . VAL A 1 69 ? -6.462 4.412 25.841 1.00 65.69 69 VAL A C 1
ATOM 544 O O . VAL A 1 69 ? -5.957 3.785 24.914 1.00 65.69 69 VAL A O 1
ATOM 547 N N . ILE A 1 70 ? -6.554 5.747 25.835 1.00 68.19 70 ILE A N 1
ATOM 548 C CA . ILE A 1 70 ? -6.100 6.637 24.741 1.00 68.19 70 ILE A CA 1
ATOM 549 C C . ILE A 1 70 ? -4.679 6.285 24.251 1.00 68.19 70 ILE A C 1
ATOM 551 O O . ILE A 1 70 ? -4.390 6.364 23.055 1.00 68.19 70 ILE A O 1
ATOM 555 N N . ASN A 1 71 ? -3.817 5.814 25.157 1.00 71.56 71 ASN A N 1
ATOM 556 C CA . ASN A 1 71 ? -2.449 5.386 24.856 1.00 71.56 71 ASN A CA 1
ATOM 557 C C . ASN A 1 71 ? -2.377 4.254 23.814 1.00 71.56 71 ASN A C 1
ATOM 559 O O . ASN A 1 71 ? -1.435 4.214 23.026 1.00 71.56 71 ASN A O 1
ATOM 563 N N . GLN A 1 72 ? -3.364 3.351 23.767 1.00 74.69 72 GLN A N 1
ATOM 564 C CA . GLN A 1 72 ? -3.357 2.223 22.829 1.00 74.69 72 GLN A CA 1
ATOM 565 C C . GLN A 1 72 ? -3.561 2.695 21.385 1.00 74.69 72 GLN A C 1
ATOM 567 O O . GLN A 1 72 ? -2.822 2.279 20.494 1.00 74.69 72 GLN A O 1
ATOM 572 N N . CYS A 1 73 ? -4.498 3.616 21.145 1.00 74.00 73 CYS A N 1
ATOM 573 C CA . CYS A 1 73 ? -4.743 4.158 19.805 1.00 74.00 73 CYS A CA 1
ATOM 574 C C . CYS A 1 73 ? -3.520 4.903 19.252 1.00 74.00 73 CYS A C 1
ATOM 576 O O . CYS A 1 73 ? -3.172 4.734 18.084 1.00 74.00 73 CYS A O 1
ATOM 578 N N . GLN A 1 74 ? -2.843 5.700 20.085 1.00 77.88 74 GLN A N 1
ATOM 579 C CA . GLN A 1 74 ? -1.629 6.417 19.677 1.00 77.88 74 GLN A CA 1
ATOM 580 C C . GLN A 1 74 ? -0.478 5.461 19.342 1.00 77.88 74 GLN A C 1
ATOM 582 O O . GLN A 1 74 ? 0.222 5.660 18.348 1.00 77.88 74 GLN A O 1
ATOM 587 N N . GLU A 1 75 ? -0.304 4.402 20.132 1.00 83.19 75 GLU A N 1
ATOM 588 C CA . GLU A 1 75 ? 0.718 3.387 19.881 1.00 83.19 75 GLU A CA 1
ATOM 589 C C . GLU A 1 75 ? 0.455 2.633 18.568 1.00 83.19 75 GLU A C 1
ATOM 591 O O . GLU A 1 75 ? 1.365 2.464 17.755 1.00 83.19 75 GLU A O 1
ATOM 596 N N . TRP A 1 76 ? -0.794 2.242 18.299 1.00 80.25 76 TRP A N 1
ATOM 597 C CA . TRP A 1 76 ? -1.154 1.597 17.034 1.00 80.25 76 TRP A CA 1
ATOM 598 C C . TRP A 1 76 ? -1.005 2.522 15.830 1.00 80.25 76 TRP A C 1
ATOM 600 O O . TRP A 1 76 ? -0.463 2.095 14.812 1.00 80.25 76 TRP A O 1
ATOM 610 N N . LEU A 1 77 ? -1.389 3.796 15.948 1.00 82.19 77 LEU A N 1
ATOM 611 C CA . LEU A 1 77 ? -1.152 4.785 14.895 1.00 82.19 77 LEU A CA 1
ATOM 612 C C . LEU A 1 77 ? 0.342 4.900 14.568 1.00 82.19 77 LEU A C 1
ATOM 614 O O . LEU A 1 77 ? 0.722 4.900 13.395 1.00 82.19 77 LEU A O 1
ATOM 618 N N . LYS A 1 78 ? 1.200 4.942 15.593 1.00 86.19 78 LYS A N 1
ATOM 619 C CA . LYS A 1 78 ? 2.657 4.989 15.426 1.00 86.19 78 LYS A CA 1
ATOM 620 C C . LYS A 1 78 ? 3.186 3.732 14.729 1.00 86.19 78 LYS A C 1
ATOM 622 O O . LYS A 1 78 ? 3.999 3.844 13.811 1.00 86.19 78 LYS A O 1
ATOM 627 N N . ARG A 1 79 ? 2.719 2.544 15.131 1.00 88.38 79 ARG A N 1
ATOM 628 C CA . ARG A 1 79 ? 3.101 1.261 14.513 1.00 88.38 79 ARG A CA 1
ATOM 629 C C . ARG A 1 79 ? 2.682 1.183 13.053 1.00 88.38 79 ARG A C 1
ATOM 631 O O . ARG A 1 79 ? 3.506 0.837 12.215 1.00 88.38 79 ARG A O 1
ATOM 638 N N . LEU A 1 80 ? 1.438 1.545 12.750 1.00 87.25 80 LEU A N 1
ATOM 639 C CA . LEU A 1 80 ? 0.901 1.517 11.392 1.00 87.25 80 LEU A CA 1
ATOM 640 C C . LEU A 1 80 ? 1.616 2.508 10.490 1.00 87.25 80 LEU A C 1
ATOM 642 O O . LEU A 1 80 ? 2.094 2.109 9.437 1.00 87.25 80 LEU A O 1
ATOM 646 N N . THR A 1 81 ? 1.777 3.755 10.937 1.00 87.38 81 THR A N 1
ATOM 647 C CA . THR A 1 81 ? 2.532 4.780 10.199 1.00 87.38 81 THR A CA 1
ATOM 648 C C . THR A 1 81 ? 3.935 4.294 9.859 1.00 87.38 81 THR A C 1
ATOM 650 O O . THR A 1 81 ? 4.408 4.507 8.750 1.00 87.38 81 THR A O 1
ATOM 653 N N . ARG A 1 82 ? 4.595 3.601 10.795 1.00 87.69 82 ARG A N 1
ATOM 654 C CA . ARG A 1 82 ? 5.911 3.005 10.558 1.00 87.69 82 ARG A CA 1
ATOM 655 C C . ARG A 1 82 ? 5.857 1.824 9.585 1.00 87.69 82 ARG A C 1
ATOM 657 O O . ARG A 1 82 ? 6.759 1.702 8.769 1.00 87.69 82 ARG A O 1
ATOM 664 N N . ALA A 1 83 ? 4.844 0.965 9.675 1.00 86.81 83 ALA A N 1
ATOM 665 C CA . ALA A 1 83 ? 4.708 -0.221 8.829 1.00 86.81 83 ALA A CA 1
ATOM 666 C C . ALA A 1 83 ? 4.386 0.121 7.366 1.00 86.81 83 ALA A C 1
ATOM 668 O O . ALA A 1 83 ? 4.857 -0.565 6.467 1.00 86.81 83 ALA A O 1
ATOM 669 N N . ILE A 1 84 ? 3.613 1.186 7.129 1.00 85.69 84 ILE A N 1
ATOM 670 C CA . ILE A 1 84 ? 3.265 1.663 5.780 1.00 85.69 84 ILE A CA 1
ATOM 671 C C . ILE A 1 84 ? 4.215 2.752 5.267 1.00 85.69 84 ILE A C 1
ATOM 673 O O . ILE A 1 84 ? 4.017 3.278 4.170 1.00 85.69 84 ILE A O 1
ATOM 677 N N . ALA A 1 85 ? 5.211 3.144 6.068 1.00 87.88 85 ALA A N 1
ATOM 678 C CA . ALA A 1 85 ? 6.184 4.141 5.659 1.00 87.88 85 ALA A CA 1
ATOM 679 C C . ALA A 1 85 ? 6.916 3.669 4.402 1.00 87.88 85 ALA A C 1
ATOM 681 O O . ALA A 1 85 ? 7.197 2.482 4.226 1.00 87.88 85 ALA A O 1
ATOM 682 N N . ARG A 1 86 ? 7.270 4.626 3.540 1.00 88.06 86 ARG A N 1
ATOM 683 C CA . ARG A 1 86 ? 8.143 4.338 2.405 1.00 88.06 86 ARG A CA 1
ATOM 684 C C . ARG A 1 86 ? 9.433 3.687 2.934 1.00 88.06 86 ARG A C 1
ATOM 686 O O . ARG A 1 86 ? 10.015 4.239 3.872 1.00 88.06 86 ARG A O 1
ATOM 693 N N . PRO A 1 87 ? 9.893 2.579 2.329 1.00 89.81 87 PRO A N 1
ATOM 694 C CA . PRO A 1 87 ? 11.174 1.982 2.676 1.00 89.81 87 PRO A CA 1
ATOM 695 C C . PRO A 1 87 ? 12.285 3.035 2.626 1.00 89.81 87 PRO A C 1
ATOM 697 O O . PRO A 1 87 ? 12.347 3.833 1.686 1.00 89.81 87 PRO A O 1
ATOM 700 N N . ALA A 1 88 ? 13.123 3.085 3.664 1.00 89.12 88 ALA A N 1
ATOM 701 C CA . ALA A 1 88 ? 14.164 4.106 3.773 1.00 89.12 88 ALA A CA 1
ATOM 702 C C . ALA A 1 88 ? 15.289 3.863 2.763 1.00 89.12 88 ALA A C 1
ATOM 704 O O . ALA A 1 88 ? 15.960 4.809 2.344 1.00 89.12 88 ALA A O 1
ATOM 705 N N . LYS A 1 89 ? 15.478 2.601 2.370 1.00 90.88 89 LYS A N 1
ATOM 706 C CA . LYS A 1 89 ? 16.442 2.195 1.360 1.00 90.88 89 LYS A CA 1
ATOM 707 C C . LYS A 1 89 ? 15.815 1.209 0.368 1.00 90.88 89 LYS A C 1
ATOM 709 O O . LYS A 1 89 ? 14.854 0.525 0.722 1.00 90.88 89 LYS A O 1
ATOM 714 N N . PRO A 1 90 ? 16.335 1.109 -0.866 1.00 85.56 90 PRO A N 1
ATOM 715 C CA . PRO A 1 90 ? 15.844 0.140 -1.842 1.00 85.56 90 PRO A CA 1
ATOM 716 C C . PRO A 1 90 ? 15.920 -1.308 -1.345 1.00 85.56 90 PRO A C 1
ATOM 718 O O . PRO A 1 90 ? 15.032 -2.095 -1.656 1.00 85.56 90 PRO A O 1
ATOM 721 N N . GLU A 1 91 ? 16.933 -1.652 -0.544 1.00 87.19 91 GLU A N 1
ATOM 722 C CA . GLU A 1 91 ? 17.168 -3.021 -0.064 1.00 87.19 91 GLU A CA 1
ATOM 723 C C . GLU A 1 91 ? 16.093 -3.509 0.917 1.00 87.19 91 GLU A C 1
ATOM 725 O O . GLU A 1 91 ? 15.929 -4.713 1.102 1.00 87.19 91 GLU A O 1
ATOM 730 N N . ASP A 1 92 ? 15.331 -2.586 1.507 1.00 87.44 92 ASP A N 1
ATOM 731 C CA . ASP A 1 92 ? 14.197 -2.893 2.381 1.00 87.44 92 ASP A CA 1
ATOM 732 C C . ASP A 1 92 ? 12.961 -3.373 1.580 1.00 87.44 92 ASP A C 1
ATOM 734 O O . ASP A 1 92 ? 11.962 -3.803 2.161 1.00 87.44 92 ASP A O 1
ATOM 738 N N . LEU A 1 93 ? 12.986 -3.294 0.241 1.00 87.88 93 LEU A N 1
ATOM 739 C CA . LEU A 1 93 ? 11.927 -3.826 -0.618 1.00 87.88 93 LEU A CA 1
ATOM 740 C C . LEU A 1 93 ? 11.975 -5.357 -0.671 1.00 87.88 93 LEU A C 1
ATOM 742 O O . LEU A 1 93 ? 13.040 -5.962 -0.807 1.00 87.88 93 LEU A O 1
ATOM 746 N N . PHE A 1 94 ? 10.792 -5.980 -0.717 1.00 85.38 94 PHE A N 1
ATOM 747 C CA . PHE A 1 94 ? 10.633 -7.430 -0.892 1.00 85.38 94 PHE A CA 1
ATOM 748 C C . PHE A 1 94 ? 11.490 -7.996 -2.035 1.00 85.38 94 PHE A C 1
ATOM 750 O O . PHE A 1 94 ? 12.094 -9.052 -1.875 1.00 85.38 94 PHE A O 1
ATOM 757 N N . ALA A 1 95 ? 11.592 -7.277 -3.159 1.00 83.50 95 ALA A N 1
ATOM 758 C CA . ALA A 1 95 ? 12.354 -7.709 -4.329 1.00 83.50 95 ALA A CA 1
ATOM 759 C C . ALA A 1 95 ? 13.827 -8.035 -4.012 1.00 83.50 95 ALA A C 1
ATOM 761 O O . ALA A 1 95 ? 14.351 -9.018 -4.532 1.00 83.50 95 ALA A O 1
ATOM 762 N N . PHE A 1 96 ? 14.486 -7.262 -3.140 1.00 83.75 96 PHE A N 1
ATOM 763 C CA . PHE A 1 96 ? 15.891 -7.490 -2.782 1.00 83.75 96 PHE A CA 1
ATOM 764 C C . PHE A 1 96 ? 16.057 -8.678 -1.835 1.00 83.75 96 PHE A C 1
ATOM 766 O O . PHE A 1 96 ? 16.937 -9.510 -2.051 1.00 83.75 96 PHE A O 1
ATOM 773 N N . ALA A 1 97 ? 15.187 -8.794 -0.828 1.00 84.44 97 ALA A N 1
ATOM 774 C CA . ALA A 1 97 ? 15.174 -9.947 0.070 1.00 84.44 97 ALA A CA 1
ATOM 775 C C . ALA A 1 97 ? 14.891 -11.253 -0.695 1.00 84.44 97 ALA A C 1
ATOM 777 O O . ALA A 1 97 ? 15.590 -12.246 -0.505 1.00 84.44 97 ALA A O 1
ATOM 778 N N . TYR A 1 98 ? 13.916 -11.229 -1.608 1.00 81.75 98 TYR A N 1
ATOM 779 C CA . TYR A 1 98 ? 13.589 -12.354 -2.481 1.00 81.75 98 TYR A CA 1
ATOM 780 C C . TYR A 1 98 ? 14.756 -12.714 -3.408 1.00 81.75 98 TYR A C 1
ATOM 782 O O . TYR A 1 98 ? 15.147 -13.874 -3.481 1.00 81.75 98 TYR A O 1
ATOM 790 N N . HIS A 1 99 ? 15.383 -11.725 -4.052 1.00 78.44 99 HIS A N 1
ATOM 791 C CA . HIS A 1 99 ? 16.555 -11.958 -4.896 1.00 78.44 99 HIS A CA 1
ATOM 792 C C . HIS A 1 99 ? 17.718 -12.597 -4.117 1.00 78.44 99 HIS A C 1
ATOM 794 O O . HIS A 1 99 ? 18.317 -13.563 -4.586 1.00 78.44 99 HIS A O 1
ATOM 800 N N . ALA A 1 100 ? 18.020 -12.101 -2.911 1.00 82.31 100 ALA A N 1
ATOM 801 C CA . ALA A 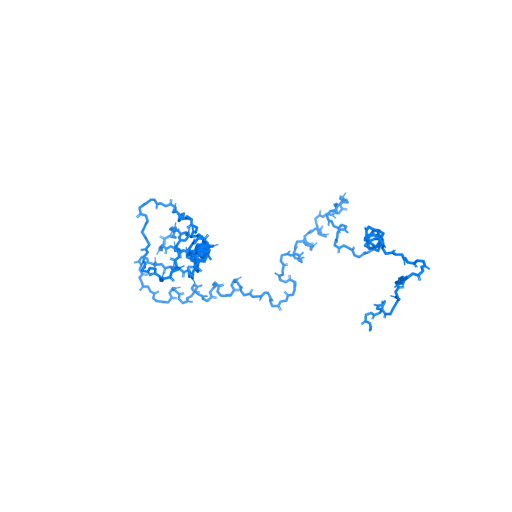1 100 ? 19.050 -12.684 -2.051 1.00 82.31 100 ALA A CA 1
ATOM 802 C C . ALA A 1 100 ? 18.714 -14.127 -1.633 1.00 82.31 100 ALA A C 1
ATOM 804 O O . ALA A 1 100 ? 19.603 -14.977 -1.610 1.00 82.31 100 ALA A O 1
ATOM 805 N N . TRP A 1 101 ? 17.437 -14.422 -1.360 1.00 79.00 101 TRP A N 1
ATOM 806 C CA . TRP A 1 101 ? 16.964 -15.780 -1.083 1.00 79.00 101 TRP A CA 1
ATOM 807 C C . TRP A 1 101 ? 17.183 -16.713 -2.278 1.00 79.00 101 TRP A C 1
ATOM 809 O O . TRP A 1 101 ? 17.755 -17.789 -2.114 1.00 79.00 101 TRP A O 1
ATOM 819 N N . CYS A 1 102 ? 16.787 -16.299 -3.485 1.00 72.75 102 CYS A N 1
ATOM 820 C CA . CYS A 1 102 ? 17.012 -17.076 -4.706 1.00 72.75 102 CYS A CA 1
ATOM 821 C C . CYS A 1 102 ? 18.502 -17.378 -4.919 1.00 72.75 102 CYS A C 1
ATOM 823 O O . CYS A 1 102 ? 18.853 -18.502 -5.260 1.00 72.75 102 CYS A O 1
ATOM 825 N N . LEU A 1 103 ? 19.393 -16.416 -4.652 1.00 72.06 103 LEU A N 1
ATOM 826 C CA . LEU A 1 103 ? 20.842 -16.641 -4.735 1.00 72.06 103 LEU A CA 1
ATOM 827 C C . LEU A 1 103 ? 21.376 -17.639 -3.693 1.00 72.06 103 LEU A C 1
ATOM 829 O O . LEU A 1 103 ? 22.395 -18.275 -3.946 1.00 72.06 103 LEU A O 1
ATOM 833 N N . GLY A 1 104 ? 20.736 -17.752 -2.525 1.00 67.38 104 GLY A N 1
ATOM 834 C CA . GLY A 1 104 ? 21.176 -18.624 -1.430 1.00 67.38 104 GLY A CA 1
ATOM 835 C C . GLY A 1 104 ? 20.597 -20.043 -1.453 1.00 67.38 104 GLY A C 1
ATOM 836 O O . GLY A 1 104 ? 21.172 -20.930 -0.827 1.00 67.38 104 GLY A O 1
ATOM 837 N N . VAL A 1 105 ? 19.472 -20.262 -2.142 1.00 59.53 105 VAL A N 1
ATOM 838 C CA . VAL A 1 105 ? 18.742 -21.547 -2.153 1.00 59.53 105 VAL A CA 1
ATOM 839 C C . VAL A 1 105 ? 18.823 -22.259 -3.511 1.00 59.53 105 VAL A C 1
ATOM 841 O O . VAL A 1 105 ? 18.760 -23.484 -3.558 1.00 59.53 105 VAL A O 1
ATOM 844 N N . CYS A 1 106 ? 19.033 -21.532 -4.612 1.00 52.94 106 CYS A N 1
ATOM 845 C CA . CYS A 1 106 ? 19.074 -22.099 -5.961 1.00 52.94 106 CYS A CA 1
ATOM 846 C C . CYS A 1 106 ? 20.525 -22.257 -6.437 1.00 52.94 106 CY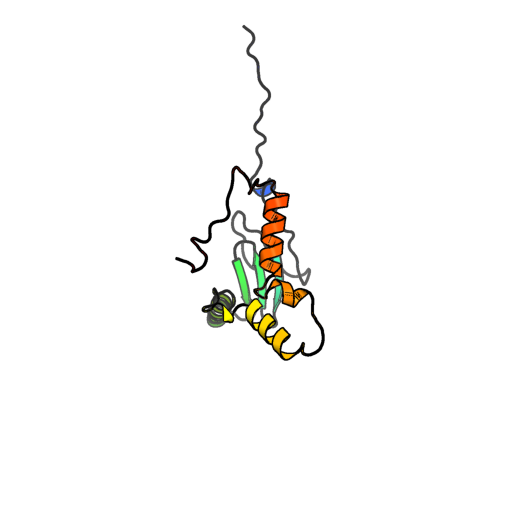S A C 1
ATOM 848 O O . CYS A 1 106 ? 21.041 -21.412 -7.167 1.00 52.94 106 CYS A O 1
ATOM 850 N N . VAL A 1 107 ? 21.195 -23.329 -6.005 1.00 52.75 107 VAL A N 1
ATOM 851 C CA . VAL A 1 107 ? 22.511 -23.703 -6.561 1.00 52.75 107 VAL A CA 1
ATOM 852 C C . VAL A 1 107 ? 22.364 -24.620 -7.785 1.00 52.75 107 VAL A C 1
ATOM 854 O O . VAL A 1 107 ? 23.250 -24.612 -8.630 1.00 52.75 107 VAL A O 1
ATOM 857 N N . ASP A 1 108 ? 21.228 -25.312 -7.952 1.00 54.53 108 ASP A N 1
ATOM 858 C CA . ASP A 1 108 ? 21.147 -26.429 -8.910 1.00 54.53 108 ASP A CA 1
ATOM 859 C C . ASP A 1 108 ? 20.031 -26.369 -9.970 1.00 54.53 108 ASP A C 1
ATOM 861 O O . ASP A 1 108 ? 19.971 -27.263 -10.810 1.00 54.53 108 ASP A O 1
ATOM 865 N N . GLU A 1 109 ? 19.190 -25.332 -10.032 1.00 54.84 109 GLU A N 1
ATOM 866 C CA . GLU A 1 109 ? 18.210 -25.214 -11.126 1.00 54.84 109 GLU A CA 1
ATOM 867 C C . GLU A 1 109 ? 18.251 -23.823 -11.767 1.00 54.84 109 GLU A C 1
ATOM 869 O O . GLU A 1 109 ? 18.146 -22.800 -11.086 1.00 54.84 109 GLU A O 1
ATOM 874 N N . GLU A 1 110 ? 18.438 -23.796 -13.094 1.00 57.59 110 GLU A N 1
ATOM 875 C CA . GLU A 1 110 ? 18.267 -22.634 -13.976 1.00 57.59 110 GLU A CA 1
ATOM 876 C C . GLU A 1 110 ? 16.818 -22.132 -13.889 1.00 57.59 110 GLU A C 1
ATOM 878 O O . GLU A 1 110 ? 15.976 -22.393 -14.749 1.00 57.59 110 GLU A O 1
ATOM 883 N N . ASP A 1 111 ? 16.497 -21.435 -12.804 1.00 56.84 111 ASP A N 1
ATOM 884 C CA . ASP A 1 111 ? 15.165 -20.897 -12.591 1.00 56.84 111 ASP A CA 1
ATOM 885 C C . ASP A 1 111 ? 14.931 -19.762 -13.601 1.00 56.84 111 ASP A C 1
ATOM 887 O O . ASP A 1 111 ? 15.586 -18.712 -13.577 1.00 56.84 111 ASP A O 1
ATOM 891 N N . GLN A 1 112 ? 13.997 -19.985 -14.529 1.00 55.12 112 GLN A N 1
ATOM 892 C CA . GLN A 1 112 ? 13.670 -19.078 -15.637 1.00 55.12 112 GLN A CA 1
ATOM 893 C C . GLN A 1 112 ? 13.351 -17.653 -15.155 1.00 55.12 112 GLN A C 1
ATOM 895 O O . GLN A 1 112 ? 13.591 -16.678 -15.875 1.00 55.12 112 GLN A O 1
ATOM 900 N N . HIS A 1 113 ? 12.867 -17.511 -13.918 1.00 55.91 113 HIS A N 1
ATOM 901 C CA . HIS A 1 113 ? 12.563 -16.223 -13.302 1.00 55.91 113 HIS A CA 1
ATOM 902 C C . HIS A 1 113 ? 13.813 -15.400 -12.958 1.00 55.91 113 HIS A C 1
ATOM 904 O O . HIS A 1 113 ? 13.775 -14.171 -13.047 1.00 55.91 113 HIS A O 1
ATOM 910 N N . ALA A 1 114 ? 14.946 -16.039 -12.645 1.00 56.16 114 ALA A N 1
ATOM 911 C CA . ALA A 1 114 ? 16.192 -15.341 -12.323 1.00 56.16 114 ALA A CA 1
ATOM 912 C C . ALA A 1 114 ? 16.814 -14.650 -13.551 1.00 56.16 114 ALA A C 1
ATOM 914 O O . ALA A 1 114 ? 17.505 -13.638 -13.409 1.00 56.16 114 ALA A O 1
ATOM 915 N N . HIS A 1 115 ? 16.536 -15.142 -14.764 1.00 57.91 115 HIS A N 1
ATOM 916 C CA . HIS A 1 115 ? 17.012 -14.533 -16.009 1.00 57.91 115 HIS A CA 1
ATOM 917 C C . HIS A 1 115 ? 16.320 -13.207 -16.342 1.00 57.91 115 HIS A C 1
ATOM 919 O O . HIS A 1 115 ? 16.866 -12.430 -17.108 1.00 57.91 115 HIS A O 1
ATOM 925 N N . LEU A 1 116 ? 15.148 -12.898 -15.776 1.00 57.66 116 LEU A N 1
ATOM 926 C CA . LEU A 1 116 ? 14.495 -11.600 -16.006 1.00 57.66 116 LEU A CA 1
ATOM 927 C C . LEU A 1 116 ? 15.211 -10.439 -15.310 1.00 57.66 116 LEU A C 1
ATOM 929 O O . LEU A 1 116 ? 15.085 -9.293 -15.736 1.00 57.66 116 LEU A O 1
ATOM 933 N N . CYS A 1 117 ? 15.940 -10.737 -14.236 1.00 57.00 117 CYS A N 1
ATOM 934 C CA . CYS A 1 117 ? 16.521 -9.735 -13.349 1.00 57.00 117 CYS A CA 1
ATOM 935 C C . CYS A 1 117 ? 18.038 -9.595 -13.506 1.00 57.00 117 CYS A C 1
ATOM 937 O O . CYS A 1 117 ? 18.638 -8.747 -12.847 1.00 57.00 117 CYS A O 1
ATOM 939 N N . ARG A 1 118 ? 18.672 -10.412 -14.355 1.00 66.81 118 ARG A N 1
ATOM 940 C CA . ARG A 1 118 ? 20.121 -10.365 -14.559 1.00 66.81 118 ARG A CA 1
ATOM 941 C C . ARG A 1 118 ? 20.456 -9.532 -15.797 1.00 66.81 118 ARG A C 1
ATOM 943 O O . ARG A 1 118 ? 19.876 -9.764 -16.848 1.00 66.81 118 ARG A O 1
ATOM 950 N N . PRO A 1 119 ? 21.404 -8.585 -15.724 1.00 69.88 119 PRO A N 1
ATOM 951 C CA . PRO A 1 119 ? 21.938 -7.965 -16.931 1.00 69.88 119 PRO A CA 1
ATOM 952 C C . PRO A 1 119 ? 22.616 -9.027 -17.814 1.00 69.88 119 PRO A C 1
ATOM 954 O O . PRO A 1 119 ? 23.227 -9.969 -17.308 1.00 69.88 119 PRO A O 1
ATOM 957 N N . GLY A 1 120 ? 22.509 -8.886 -19.135 1.00 76.62 120 GLY A N 1
ATOM 958 C CA . GLY A 1 120 ? 23.156 -9.783 -20.094 1.00 76.62 120 GLY A CA 1
ATOM 959 C C . GLY A 1 120 ? 22.601 -9.658 -21.512 1.00 76.62 120 GLY A C 1
ATOM 960 O O . GLY A 1 120 ? 21.677 -8.881 -21.765 1.00 76.62 120 GLY A O 1
ATOM 961 N N . ASP A 1 121 ? 23.142 -10.459 -22.432 1.00 80.88 121 ASP A N 1
ATOM 962 C CA . ASP A 1 121 ? 22.827 -10.386 -23.870 1.00 80.88 121 ASP A CA 1
ATOM 963 C C . ASP A 1 121 ? 21.342 -10.599 -24.180 1.00 80.88 121 ASP A C 1
ATOM 965 O O . ASP A 1 121 ? 20.801 -10.000 -25.106 1.00 80.88 121 ASP A O 1
ATOM 969 N N . HIS A 1 122 ? 20.642 -11.384 -23.361 1.00 80.38 122 HIS A N 1
ATOM 970 C CA . HIS A 1 122 ? 19.203 -11.598 -23.493 1.00 80.38 122 HIS A CA 1
ATOM 971 C C . HIS A 1 122 ? 18.386 -10.299 -23.324 1.00 80.38 122 HIS A C 1
ATOM 973 O O . HIS A 1 122 ? 17.339 -10.163 -23.954 1.00 80.38 122 HIS A O 1
ATOM 979 N N . VAL A 1 123 ? 18.848 -9.329 -22.520 1.00 81.88 123 VAL A N 1
ATOM 980 C CA . VAL A 1 123 ? 18.193 -8.012 -22.377 1.00 81.88 123 VAL A CA 1
ATOM 981 C C . VAL A 1 123 ? 18.366 -7.199 -23.656 1.00 81.88 123 VAL A C 1
ATOM 983 O O . VAL A 1 123 ? 17.399 -6.635 -24.168 1.00 81.88 123 VAL A O 1
ATOM 986 N N . ARG A 1 124 ? 19.587 -7.186 -24.204 1.00 82.56 124 ARG A N 1
ATOM 987 C CA . ARG A 1 124 ? 19.903 -6.502 -25.463 1.00 82.56 124 ARG A CA 1
ATOM 988 C C . ARG A 1 124 ? 19.101 -7.090 -26.623 1.00 82.56 124 ARG A C 1
ATOM 990 O O . ARG A 1 124 ? 18.462 -6.347 -27.358 1.00 82.56 124 ARG A O 1
ATOM 997 N N . TYR A 1 125 ? 19.049 -8.416 -26.712 1.00 84.19 125 TYR A N 1
ATOM 998 C CA . TYR A 1 125 ? 18.257 -9.123 -27.712 1.00 84.19 125 TYR A CA 1
ATOM 999 C C . TYR A 1 125 ? 16.760 -8.787 -27.618 1.00 84.19 125 TYR A C 1
ATOM 1001 O O . TYR A 1 125 ? 16.128 -8.509 -28.633 1.00 84.19 125 TYR A O 1
ATOM 1009 N N . ARG A 1 126 ? 16.176 -8.741 -26.408 1.00 84.81 126 ARG A N 1
ATOM 1010 C CA . ARG A 1 126 ? 14.766 -8.334 -26.230 1.00 84.81 126 ARG A CA 1
ATOM 1011 C C . AR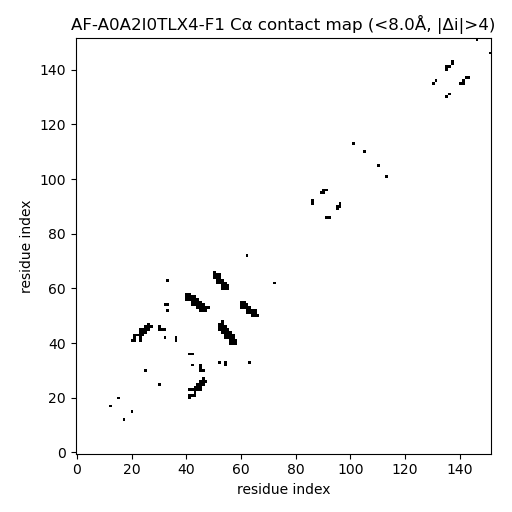G A 1 126 ? 14.508 -6.908 -26.697 1.00 84.81 126 ARG A C 1
ATOM 1013 O O . ARG A 1 126 ? 13.484 -6.662 -27.325 1.00 84.81 126 ARG A O 1
ATOM 1020 N N . PHE A 1 127 ? 15.420 -5.985 -26.400 1.00 88.00 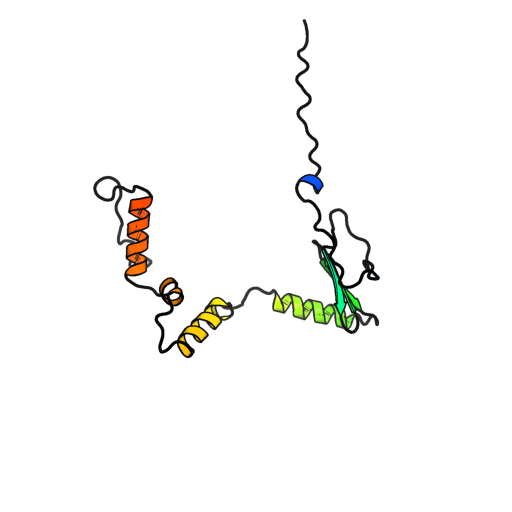127 PHE A N 1
ATOM 1021 C CA . PHE A 1 127 ? 15.320 -4.610 -26.880 1.00 88.00 127 PHE A CA 1
ATOM 1022 C C . PHE A 1 127 ? 15.362 -4.546 -28.413 1.00 88.00 127 PHE A C 1
ATOM 1024 O O . PHE A 1 127 ? 14.519 -3.892 -29.021 1.00 88.00 127 PHE A O 1
ATOM 1031 N N . GLU A 1 128 ? 16.277 -5.280 -29.048 1.00 88.06 128 GLU A N 1
ATOM 1032 C CA . GLU A 1 128 ? 16.364 -5.364 -30.512 1.00 88.06 128 GLU A CA 1
ATOM 1033 C C . GLU A 1 128 ? 15.082 -5.946 -31.132 1.00 88.06 128 GLU A C 1
ATOM 1035 O O . GLU A 1 128 ? 14.569 -5.405 -32.113 1.00 88.06 128 GLU A O 1
ATOM 1040 N N . MET A 1 129 ? 14.506 -6.991 -30.530 1.00 88.44 129 MET A N 1
ATOM 1041 C CA . MET A 1 129 ? 13.221 -7.554 -30.968 1.00 88.44 129 MET A CA 1
ATOM 1042 C C . MET A 1 129 ? 12.060 -6.574 -30.811 1.00 88.44 129 MET A C 1
ATOM 1044 O O . MET A 1 129 ? 11.182 -6.529 -31.672 1.00 88.44 129 MET A O 1
ATOM 1048 N N . GLU A 1 130 ? 12.064 -5.754 -29.763 1.00 92.62 130 GLU A N 1
ATOM 1049 C CA . GLU A 1 130 ? 11.039 -4.731 -29.568 1.00 92.62 130 GLU A CA 1
ATOM 1050 C C . GLU A 1 130 ? 11.121 -3.623 -30.628 1.00 92.62 130 GLU A C 1
ATOM 1052 O O . GLU A 1 130 ? 10.089 -3.185 -31.139 1.00 92.62 130 GLU A O 1
ATOM 1057 N N . LEU A 1 131 ? 12.331 -3.227 -31.042 1.00 91.75 131 LEU A N 1
ATOM 1058 C CA . LEU A 1 131 ? 12.517 -2.269 -32.139 1.00 91.75 131 LEU A CA 1
ATOM 1059 C C . LEU A 1 131 ? 11.945 -2.798 -33.460 1.00 91.75 131 LEU A C 1
ATOM 1061 O O . LEU A 1 131 ? 11.261 -2.062 -34.175 1.00 91.75 131 LEU A O 1
ATOM 1065 N N . VAL A 1 132 ? 12.169 -4.084 -33.752 1.00 89.69 132 VAL A N 1
ATOM 1066 C CA . VAL A 1 132 ? 11.580 -4.755 -34.921 1.00 89.69 132 VAL A CA 1
ATOM 1067 C C . VAL A 1 132 ? 10.056 -4.817 -34.797 1.00 89.69 132 VAL A C 1
ATOM 1069 O O . VAL A 1 132 ? 9.355 -4.468 -35.745 1.00 89.69 132 VAL A O 1
ATOM 1072 N N . ARG A 1 133 ? 9.526 -5.199 -33.626 1.00 94.81 133 ARG A N 1
ATOM 1073 C CA . ARG A 1 133 ? 8.078 -5.294 -33.367 1.00 94.81 133 ARG A CA 1
ATOM 1074 C C . ARG A 1 133 ? 7.364 -3.955 -33.562 1.00 94.81 133 ARG A C 1
ATOM 1076 O O . ARG A 1 133 ? 6.241 -3.928 -34.060 1.00 94.81 133 ARG A O 1
ATOM 1083 N N . MET A 1 134 ? 8.002 -2.855 -33.171 1.00 95.69 134 MET A N 1
ATOM 1084 C CA . MET A 1 134 ? 7.478 -1.499 -33.348 1.00 95.69 134 MET A CA 1
ATOM 1085 C C . MET A 1 134 ? 7.676 -0.943 -34.768 1.00 95.69 134 MET A C 1
ATOM 1087 O O . MET A 1 134 ? 7.140 0.120 -35.076 1.00 95.69 134 MET A O 1
ATOM 1091 N N . GLY A 1 135 ? 8.403 -1.650 -35.638 1.00 92.75 135 GLY A N 1
ATOM 1092 C CA . GLY A 1 135 ? 8.612 -1.254 -37.030 1.00 92.75 135 GLY A CA 1
ATOM 1093 C C . GLY A 1 135 ? 9.634 -0.131 -37.217 1.00 92.75 135 GLY A C 1
ATOM 1094 O O . GLY A 1 135 ? 9.539 0.622 -38.186 1.00 92.75 135 GLY A O 1
ATOM 1095 N N . PHE A 1 136 ? 10.604 0.014 -36.309 1.00 93.19 136 PHE A N 1
ATOM 1096 C CA . PHE A 1 136 ? 11.685 0.984 -36.491 1.00 93.19 136 PHE A CA 1
ATOM 1097 C C . PHE A 1 136 ? 12.645 0.531 -37.600 1.00 93.19 136 PHE A C 1
ATOM 1099 O O . PHE A 1 136 ? 13.335 -0.479 -37.464 1.00 93.19 136 PHE A O 1
ATOM 1106 N N . ASP A 1 137 ? 12.740 1.311 -38.681 1.00 90.25 137 ASP A N 1
ATOM 1107 C CA . ASP A 1 137 ? 13.763 1.119 -39.715 1.00 90.25 137 ASP A CA 1
ATOM 1108 C C . ASP A 1 137 ? 15.110 1.687 -39.250 1.00 90.25 137 ASP A C 1
ATOM 1110 O O . ASP A 1 137 ? 15.372 2.890 -39.361 1.00 90.25 137 ASP A O 1
ATOM 1114 N N . LEU A 1 138 ? 15.963 0.798 -38.742 1.00 86.56 138 LEU A N 1
ATOM 1115 C CA . LEU A 1 138 ? 17.313 1.130 -38.290 1.00 86.56 138 LEU A CA 1
ATOM 1116 C C . LEU A 1 138 ? 18.343 1.262 -39.427 1.00 86.56 138 LEU A C 1
ATOM 1118 O O . LEU A 1 138 ? 19.503 1.567 -39.159 1.00 86.56 138 LEU A O 1
ATOM 1122 N N . GLN A 1 139 ? 17.960 0.994 -40.679 1.00 84.50 139 GLN A N 1
ATOM 1123 C CA . GLN A 1 139 ? 18.874 1.054 -41.822 1.00 84.50 139 GLN A CA 1
ATOM 1124 C C . GLN A 1 139 ? 18.907 2.446 -42.456 1.00 84.50 139 GLN A C 1
ATOM 1126 O O . GLN A 1 139 ? 19.960 2.860 -42.937 1.00 84.50 139 GLN A O 1
ATOM 1131 N N . ASN A 1 140 ? 17.783 3.174 -42.442 1.00 84.62 140 ASN A N 1
ATOM 1132 C CA . ASN A 1 140 ? 17.672 4.442 -43.175 1.00 84.62 140 ASN A CA 1
ATOM 1133 C C . ASN A 1 140 ? 17.163 5.623 -42.343 1.00 84.62 140 ASN A C 1
ATOM 1135 O O . ASN A 1 140 ? 17.619 6.748 -42.550 1.00 84.62 140 ASN A O 1
ATOM 1139 N N . VAL A 1 141 ? 16.200 5.400 -41.443 1.00 91.19 141 VAL A N 1
ATOM 1140 C CA . VAL A 1 141 ? 15.458 6.500 -40.796 1.00 91.19 141 VAL A CA 1
ATOM 1141 C C . VAL A 1 141 ? 15.882 6.692 -39.343 1.00 91.19 141 VAL A C 1
ATOM 1143 O O . VAL A 1 141 ? 16.088 7.821 -38.897 1.00 91.19 141 VAL A O 1
ATOM 1146 N N . TRP A 1 142 ? 16.040 5.594 -38.608 1.00 92.19 142 TRP A N 1
ATOM 1147 C CA . TRP A 1 142 ? 16.370 5.595 -37.187 1.00 92.19 142 TRP A CA 1
ATOM 1148 C C . TRP A 1 142 ? 17.741 4.968 -36.945 1.00 92.19 142 TRP A C 1
ATOM 1150 O O . TRP A 1 142 ? 18.245 4.199 -37.753 1.00 92.19 142 TRP A O 1
ATOM 1160 N N . ARG A 1 143 ? 18.373 5.308 -35.819 1.00 88.88 143 ARG A N 1
ATOM 1161 C CA . ARG A 1 143 ? 19.657 4.729 -35.403 1.00 88.88 143 ARG A CA 1
ATOM 1162 C C . ARG A 1 143 ? 19.717 4.616 -33.890 1.00 88.88 143 ARG A C 1
ATOM 1164 O O . ARG A 1 143 ? 19.284 5.530 -33.188 1.00 88.88 143 ARG A O 1
ATOM 1171 N N . VAL A 1 144 ? 20.287 3.521 -33.398 1.00 87.31 144 VAL A N 1
ATOM 1172 C CA . VAL A 1 144 ? 20.633 3.377 -31.980 1.00 87.31 144 VAL A CA 1
ATOM 1173 C C . VAL A 1 144 ? 22.000 4.022 -31.779 1.00 87.31 144 VAL A C 1
ATOM 1175 O O . VAL A 1 144 ? 22.950 3.705 -32.487 1.00 87.31 144 VAL A O 1
ATOM 1178 N N . SER A 1 145 ? 22.074 4.985 -30.866 1.00 87.31 145 SER A N 1
ATOM 1179 C CA . SER A 1 145 ? 23.305 5.708 -30.555 1.00 87.31 145 SER A CA 1
ATOM 1180 C C . SER A 1 145 ? 23.932 5.171 -29.276 1.00 87.31 145 SER A C 1
ATOM 1182 O O . SER A 1 145 ? 23.227 4.914 -28.303 1.00 87.31 145 SER A O 1
ATOM 1184 N N . ASP A 1 146 ? 25.261 5.126 -29.252 1.00 89.56 146 ASP A N 1
ATOM 1185 C CA . ASP A 1 146 ? 26.067 4.755 -28.085 1.00 89.56 146 ASP A CA 1
ATOM 1186 C C . ASP A 1 146 ? 26.243 5.901 -27.072 1.00 89.56 146 ASP A C 1
ATOM 1188 O O . ASP A 1 146 ? 26.998 5.774 -26.108 1.00 89.56 146 ASP A O 1
ATOM 1192 N N . ILE A 1 147 ? 25.564 7.038 -27.269 1.00 92.69 147 ILE A N 1
ATOM 1193 C CA . ILE A 1 147 ? 25.728 8.241 -26.434 1.00 92.69 147 ILE A CA 1
ATOM 1194 C C . ILE A 1 147 ? 25.503 7.965 -24.938 1.00 92.69 147 ILE A C 1
ATOM 1196 O O . ILE A 1 147 ? 26.243 8.479 -24.106 1.00 92.69 147 ILE A O 1
ATOM 1200 N N . ASN A 1 148 ? 24.570 7.065 -24.612 1.00 87.94 148 ASN A N 1
ATOM 1201 C CA . ASN A 1 148 ? 24.233 6.698 -23.237 1.00 87.94 148 ASN A CA 1
ATOM 1202 C C . ASN A 1 148 ? 24.997 5.465 -22.723 1.00 87.94 148 ASN A C 1
ATOM 1204 O O . ASN A 1 148 ? 24.734 5.028 -21.604 1.00 87.94 148 ASN A 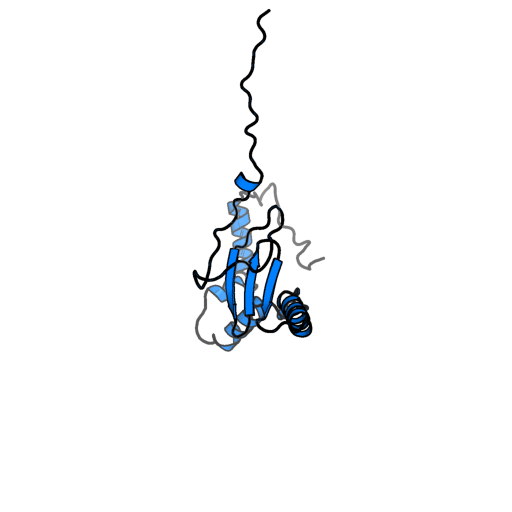O 1
ATOM 1208 N N . ASN A 1 149 ? 25.949 4.900 -23.479 1.00 86.81 149 ASN A N 1
ATOM 1209 C CA . ASN A 1 149 ? 26.640 3.661 -23.076 1.00 86.81 149 ASN A CA 1
ATOM 1210 C C . ASN A 1 149 ? 27.405 3.793 -21.754 1.00 86.81 149 ASN A C 1
ATOM 1212 O O . ASN A 1 149 ? 27.626 2.799 -21.070 1.00 86.81 149 ASN A O 1
ATOM 1216 N N . ASN A 1 150 ? 27.792 5.015 -21.381 1.00 88.31 150 ASN A N 1
ATOM 1217 C CA . ASN A 1 150 ? 28.452 5.310 -20.109 1.00 88.31 150 ASN A CA 1
ATOM 1218 C C . ASN A 1 150 ? 27.555 6.086 -19.130 1.00 88.31 150 ASN A C 1
ATOM 1220 O O . ASN A 1 150 ? 28.079 6.667 -18.182 1.00 88.31 150 ASN A O 1
ATOM 1224 N N . TYR A 1 151 ? 26.238 6.125 -19.365 1.00 82.88 151 TYR A N 1
ATOM 1225 C CA . TYR A 1 151 ? 25.267 6.883 -18.562 1.00 82.88 151 TYR A CA 1
ATOM 1226 C C . TYR A 1 151 ? 25.649 8.366 -18.388 1.00 82.88 151 TYR A C 1
ATOM 1228 O O . TYR A 1 151 ? 25.508 8.927 -17.300 1.00 82.88 151 TYR A O 1
ATOM 1236 N N . LYS A 1 152 ? 26.193 8.971 -19.452 1.00 71.75 152 LYS A N 1
ATOM 1237 C CA . LYS A 1 152 ? 26.625 10.373 -19.502 1.00 71.75 152 LYS A CA 1
ATOM 1238 C C . LYS A 1 152 ? 25.658 11.227 -20.301 1.00 71.75 152 LYS A C 1
ATOM 1240 O O . LYS A 1 152 ? 25.103 10.692 -21.282 1.00 71.75 152 LYS A O 1
#

Radius of gyration: 28.1 Å; Cα contacts (8 Å, |Δi|>4): 99; chains: 1; bounding box: 69×56×71 Å